Protein AF-A0A8J8BX04-F1 (afdb_monomer)

Nearest PDB structures (foldseek):
  3b9d-assembly1_A  TM=6.017E-01  e=2.201E-01  Vibrio harveyi
  8hrf-assembly1_A  TM=6.115E-01  e=3.229E-01  Vibrio parahaemolyticus
  4z29-assembly2_B  TM=5.901E-01  e=2.456E-01  Magnetospirillum gryphiswaldense
  3arq-assembly1_A  TM=5.537E-01  e=6.950E-01  Vibrio harveyi
  5zl9-assembly1_A  TM=5.709E-01  e=1.416E+00  Serratia marcescens

Sequence (99 aa):
TVSGTVTCTAESNCDFIRWYIDDVFVYEDTAAPFQYSWDTTQYSDGSHTVRADGFCFGDEDNVKATDTVTCNIGSDPCLGTTILLLFVLFGYAGILRRR

Foldseek 3Di:
DPQAKEKEWEDDPAQKKFKDKQNHTDDIGRDPRDIDTDGCVVDDFAKMKIKIFGHHPPGRVDGQFMDIDIDGHDPDDPPHYPYDYGDRDDDDDDDDPPD

pLDDT: mean 71.04, std 17.34, range [34.78, 90.81]

Solvent-accessible surface area (backbone atoms only — not comparable to full-atom values): 6044 Å² total; per-residue (Å²): 123,66,71,48,63,34,50,38,40,44,51,65,87,44,55,28,36,39,35,23,49,72,86,40,81,76,49,74,42,69,54,86,81,32,70,45,78,43,65,48,68,85,52,74,76,41,82,40,38,41,34,43,36,26,24,37,86,97,37,78,88,51,74,75,38,74,40,76,46,78,47,54,44,42,89,59,64,67,70,76,53,61,73,48,78,40,77,57,68,90,84,70,93,73,86,81,76,84,126

Mean predicted aligned error: 10.0 Å

Structure (mmCIF, N/CA/C/O backbone):
data_AF-A0A8J8BX04-F1
#
_entry.id   AF-A0A8J8BX04-F1
#
loop_
_atom_site.group_PDB
_atom_site.id
_atom_site.type_symbol
_atom_site.label_atom_id
_atom_site.label_alt_id
_atom_site.label_comp_id
_atom_site.label_asym_id
_atom_site.label_entity_id
_atom_site.label_seq_id
_atom_site.pdbx_PDB_ins_code
_atom_site.Cartn_x
_atom_site.Cartn_y
_atom_site.Cartn_z
_atom_site.occupancy
_atom_site.B_iso_or_equiv
_atom_site.auth_seq_id
_atom_site.auth_comp_id
_atom_site.auth_asym_id
_atom_site.auth_atom_id
_atom_site.pdbx_PDB_model_num
ATOM 1 N N . THR A 1 1 ? -14.419 12.326 17.189 1.00 42.69 1 THR A N 1
ATOM 2 C CA . THR A 1 1 ? -14.551 11.507 15.971 1.00 42.69 1 THR A CA 1
ATOM 3 C C . THR A 1 1 ? -13.407 11.871 15.063 1.00 42.69 1 THR A C 1
ATOM 5 O O . THR A 1 1 ? -13.284 13.035 14.701 1.00 42.69 1 THR A O 1
ATOM 8 N N . VAL A 1 2 ? -12.504 10.937 14.780 1.00 40.12 2 VAL A N 1
ATOM 9 C CA . VAL A 1 2 ? -11.382 11.205 13.872 1.00 40.12 2 VAL A CA 1
ATOM 10 C C . VAL A 1 2 ? -11.894 10.940 12.466 1.00 40.12 2 VAL A C 1
ATOM 12 O O . VAL A 1 2 ? -11.712 9.878 11.897 1.00 40.12 2 VAL A O 1
ATOM 15 N N . SER A 1 3 ? -12.650 11.904 11.956 1.00 45.59 3 SER A N 1
ATOM 16 C CA . SER A 1 3 ? -13.069 11.965 10.566 1.00 45.59 3 SER A CA 1
ATOM 17 C C . SER A 1 3 ? -11.983 12.713 9.804 1.00 45.59 3 SER A C 1
ATOM 19 O O . SER A 1 3 ? -11.928 13.942 9.888 1.00 45.59 3 SER A O 1
ATOM 21 N N . GLY A 1 4 ? -11.065 12.001 9.152 1.00 58.69 4 GLY A N 1
ATOM 22 C CA . GLY A 1 4 ? -9.921 12.645 8.512 1.00 58.69 4 GLY A CA 1
ATOM 23 C C . GLY A 1 4 ? -9.325 11.851 7.359 1.00 58.69 4 GLY A C 1
ATOM 24 O O . GLY A 1 4 ? -9.333 10.622 7.342 1.00 58.69 4 GLY A O 1
ATOM 25 N N . THR A 1 5 ? -8.786 12.578 6.387 1.00 64.44 5 THR A N 1
ATOM 26 C CA . THR A 1 5 ? -7.986 12.013 5.301 1.00 64.44 5 THR A CA 1
ATOM 27 C C . THR A 1 5 ? -6.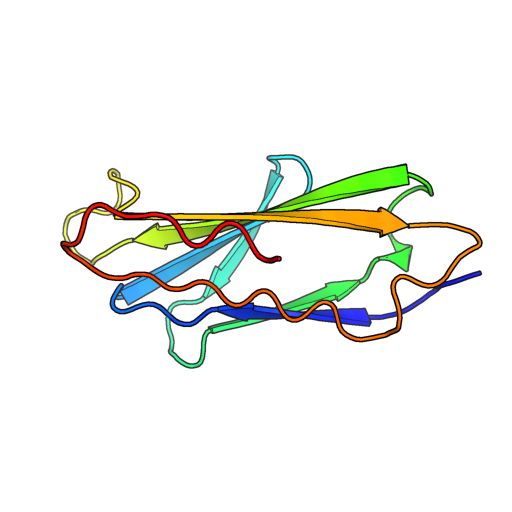616 11.599 5.840 1.00 64.44 5 THR A C 1
ATOM 29 O O . THR A 1 5 ? -5.904 12.417 6.421 1.00 64.44 5 THR A O 1
ATOM 32 N N . VAL A 1 6 ? -6.239 10.337 5.645 1.00 74.69 6 VAL A N 1
ATOM 33 C CA . VAL A 1 6 ? -4.896 9.813 5.904 1.00 74.69 6 VAL A CA 1
ATOM 34 C C . VAL A 1 6 ? -4.127 9.820 4.590 1.00 74.69 6 VAL A C 1
ATOM 36 O O . VAL A 1 6 ? -4.495 9.125 3.648 1.00 74.69 6 VAL A O 1
ATOM 39 N N . THR A 1 7 ? -3.050 10.596 4.514 1.00 74.81 7 THR A N 1
ATOM 40 C CA . THR A 1 7 ? -2.156 10.565 3.352 1.00 74.81 7 THR A CA 1
ATOM 41 C C . THR A 1 7 ? -1.141 9.445 3.524 1.00 74.81 7 THR A C 1
ATOM 43 O O . THR A 1 7 ? -0.240 9.534 4.358 1.00 74.81 7 THR A O 1
ATOM 46 N N . CYS A 1 8 ? -1.283 8.397 2.725 1.00 77.50 8 CYS A N 1
ATOM 47 C CA . CYS A 1 8 ? -0.308 7.335 2.582 1.00 77.50 8 CYS A CA 1
ATOM 48 C C . CYS A 1 8 ? 0.679 7.718 1.478 1.00 77.50 8 CYS A C 1
ATOM 50 O O . CYS A 1 8 ? 0.291 8.062 0.365 1.00 77.50 8 CYS A O 1
ATOM 52 N N . THR A 1 9 ? 1.964 7.660 1.785 1.00 76.19 9 THR A N 1
ATOM 53 C CA . THR A 1 9 ? 3.045 7.894 0.826 1.00 76.19 9 THR A CA 1
ATOM 54 C C . THR A 1 9 ? 3.829 6.607 0.665 1.00 76.19 9 THR A C 1
ATOM 56 O O . THR A 1 9 ? 3.937 5.839 1.615 1.00 76.19 9 THR A O 1
ATOM 59 N N . ALA A 1 10 ? 4.378 6.342 -0.509 1.00 72.88 10 ALA A N 1
ATOM 60 C CA . ALA A 1 10 ? 5.273 5.215 -0.698 1.00 72.88 10 ALA A CA 1
ATOM 61 C C . ALA A 1 10 ? 6.465 5.630 -1.556 1.00 72.88 10 ALA A C 1
ATOM 63 O O . ALA A 1 10 ? 6.326 6.330 -2.558 1.00 72.88 10 ALA A O 1
ATOM 64 N N . GLU A 1 11 ? 7.649 5.175 -1.157 1.00 73.25 11 GLU A N 1
ATOM 65 C CA . GLU A 1 11 ? 8.858 5.284 -1.960 1.00 73.25 11 GLU A CA 1
ATOM 66 C C . GLU A 1 11 ? 9.221 3.886 -2.447 1.00 73.25 11 GLU A C 1
ATOM 68 O O . GLU A 1 11 ? 9.396 2.945 -1.675 1.00 73.25 11 GLU A O 1
ATOM 73 N N . SER A 1 12 ? 9.289 3.719 -3.761 1.00 73.69 12 SER A N 1
ATOM 74 C CA . SER A 1 12 ? 9.633 2.442 -4.366 1.00 73.69 12 SER A CA 1
ATOM 75 C C . SER A 1 12 ? 10.502 2.674 -5.587 1.00 73.69 12 SER A C 1
ATOM 77 O O . SER A 1 12 ? 10.334 3.659 -6.300 1.00 73.69 12 SER A O 1
ATOM 79 N N . ASN A 1 13 ? 11.423 1.742 -5.824 1.00 74.62 13 ASN A N 1
ATOM 80 C CA . ASN A 1 13 ? 12.162 1.644 -7.084 1.00 74.62 13 ASN A CA 1
ATOM 81 C C . ASN A 1 13 ? 11.401 0.805 -8.129 1.00 74.62 13 ASN A C 1
ATOM 83 O O . ASN A 1 13 ? 11.959 0.467 -9.169 1.00 74.62 13 ASN A O 1
ATOM 87 N N . CYS A 1 14 ? 10.167 0.405 -7.815 1.00 81.62 14 CYS A N 1
ATOM 88 C CA . CYS A 1 14 ? 9.273 -0.294 -8.729 1.00 81.62 14 CYS A CA 1
ATOM 89 C C . CYS A 1 14 ? 8.525 0.711 -9.618 1.00 81.62 14 CYS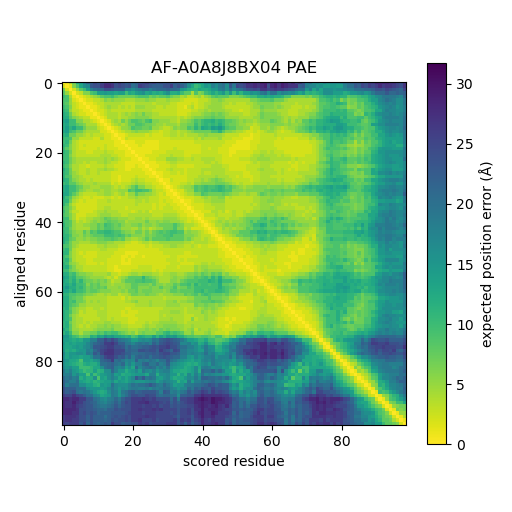 A C 1
ATOM 91 O O . CYS A 1 14 ? 8.435 1.891 -9.284 1.00 81.62 14 CYS A O 1
ATOM 93 N N . ASP A 1 15 ? 7.975 0.236 -10.733 1.00 85.88 15 ASP A N 1
ATOM 94 C CA . ASP A 1 15 ? 7.311 1.083 -11.726 1.00 85.88 15 ASP A CA 1
ATOM 95 C C . ASP A 1 15 ? 5.919 1.543 -11.275 1.00 85.88 15 ASP A C 1
ATOM 97 O O . ASP A 1 15 ? 5.493 2.654 -11.590 1.00 85.88 15 ASP A O 1
ATOM 101 N N . PHE A 1 16 ? 5.212 0.705 -10.515 1.00 86.62 16 PHE A N 1
ATOM 102 C CA . PHE A 1 16 ? 3.909 1.043 -9.954 1.00 86.62 16 PHE A CA 1
ATOM 103 C C . PHE A 1 16 ? 3.660 0.364 -8.606 1.00 86.62 16 PHE A C 1
ATOM 105 O O . PHE A 1 16 ? 4.320 -0.610 -8.238 1.00 86.62 16 PHE A O 1
ATOM 112 N N . ILE A 1 17 ? 2.705 0.901 -7.850 1.00 88.62 17 ILE A N 1
ATOM 113 C CA . ILE A 1 17 ? 2.291 0.419 -6.534 1.00 88.62 17 ILE A CA 1
ATOM 114 C C . ILE A 1 17 ? 0.786 0.197 -6.524 1.00 88.62 17 ILE A C 1
ATOM 116 O O . ILE A 1 17 ? 0.019 1.055 -6.951 1.00 88.62 17 ILE A O 1
ATOM 120 N N . ARG A 1 18 ? 0.351 -0.929 -5.967 1.00 90.81 18 ARG A N 1
ATOM 121 C CA . ARG A 1 18 ? -1.051 -1.195 -5.653 1.00 90.81 18 ARG A CA 1
ATOM 122 C C . ARG A 1 18 ? -1.291 -1.026 -4.165 1.00 90.81 18 ARG A C 1
ATOM 124 O O . ARG A 1 18 ? -0.602 -1.613 -3.335 1.00 90.81 18 ARG A O 1
ATOM 131 N N . TRP A 1 19 ? -2.294 -0.231 -3.847 1.00 88.25 19 TRP A N 1
ATOM 132 C CA . TRP A 1 19 ? -2.756 0.033 -2.500 1.00 88.25 19 TRP A CA 1
ATOM 133 C C . TRP A 1 19 ? -3.924 -0.884 -2.171 1.00 88.25 19 TRP A C 1
ATOM 135 O O . TRP A 1 19 ? -4.856 -1.047 -2.967 1.00 88.25 19 TRP A O 1
ATOM 145 N N . TYR A 1 20 ? -3.886 -1.442 -0.970 1.00 89.19 20 TYR A N 1
ATOM 146 C CA . TYR A 1 20 ? -4.929 -2.283 -0.419 1.00 89.19 20 TYR A CA 1
ATOM 147 C C . TYR A 1 20 ? -5.301 -1.806 0.980 1.00 89.19 20 TYR A C 1
ATOM 149 O O . TYR A 1 20 ? -4.441 -1.358 1.737 1.00 89.19 20 TYR A O 1
ATOM 157 N N . ILE A 1 21 ? -6.574 -1.937 1.333 1.00 87.50 21 ILE A N 1
ATOM 158 C CA . ILE A 1 21 ? -7.098 -1.655 2.670 1.00 87.50 21 ILE A CA 1
ATOM 159 C C . ILE A 1 21 ? -7.889 -2.875 3.103 1.00 87.50 21 ILE A C 1
ATOM 161 O O . ILE A 1 21 ? -8.796 -3.293 2.390 1.00 87.50 21 ILE A O 1
ATOM 165 N N . ASP A 1 22 ? -7.510 -3.476 4.227 1.00 86.94 22 ASP A N 1
ATOM 166 C CA . ASP A 1 22 ? -8.074 -4.741 4.713 1.00 86.94 22 ASP A CA 1
ATOM 167 C C . ASP A 1 22 ? -8.105 -5.819 3.618 1.00 86.94 22 ASP A C 1
ATOM 169 O O . ASP A 1 22 ? -9.115 -6.478 3.384 1.00 86.94 22 ASP A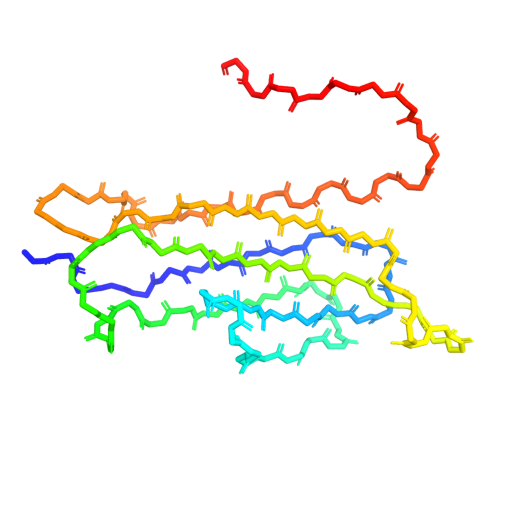 O 1
ATOM 173 N N . ASP A 1 23 ? -6.983 -5.944 2.902 1.00 88.62 23 ASP A N 1
ATOM 174 C CA . ASP A 1 23 ? -6.788 -6.845 1.758 1.00 88.62 23 ASP A CA 1
ATOM 175 C C . ASP A 1 23 ? -7.636 -6.541 0.506 1.00 88.62 23 ASP A C 1
ATOM 177 O O . ASP A 1 23 ? -7.543 -7.259 -0.493 1.00 88.62 23 ASP A O 1
ATOM 181 N N . VAL A 1 24 ? -8.398 -5.445 0.489 1.00 90.19 24 VAL A N 1
ATOM 182 C CA . VAL A 1 24 ? -9.175 -4.995 -0.674 1.00 90.19 24 VAL A CA 1
ATOM 183 C C . VAL A 1 24 ? -8.358 -4.017 -1.507 1.00 90.19 24 VAL A C 1
ATOM 185 O O . VAL A 1 24 ? -7.893 -3.009 -0.990 1.00 90.19 24 VAL A O 1
ATOM 188 N N . PHE A 1 25 ? -8.205 -4.284 -2.806 1.00 90.50 25 PHE A N 1
ATOM 189 C CA . PHE A 1 25 ? -7.563 -3.354 -3.741 1.00 90.50 25 PHE A CA 1
ATOM 190 C C . PHE A 1 25 ? -8.362 -2.050 -3.839 1.00 90.50 25 PHE A C 1
ATOM 192 O O . PHE A 1 25 ? -9.556 -2.083 -4.142 1.00 90.50 25 PHE A O 1
ATOM 199 N N . VAL A 1 26 ? -7.699 -0.913 -3.618 1.00 90.69 26 VAL A N 1
ATOM 200 C CA . VAL A 1 26 ? -8.344 0.410 -3.650 1.00 90.69 26 VAL A CA 1
ATOM 201 C C . VAL A 1 26 ? -7.806 1.322 -4.741 1.00 90.69 26 VAL A C 1
ATOM 203 O O . VAL A 1 26 ? -8.560 2.134 -5.277 1.00 90.69 26 VAL A O 1
ATOM 206 N N . TYR A 1 27 ? -6.517 1.226 -5.063 1.00 89.75 27 TYR A N 1
ATOM 207 C CA . TYR A 1 27 ? -5.871 2.164 -5.973 1.00 89.75 27 TYR A CA 1
ATOM 208 C C . TYR A 1 27 ? -4.568 1.598 -6.534 1.00 89.75 27 TYR A C 1
ATOM 210 O O . TYR A 1 27 ? -3.868 0.851 -5.856 1.00 89.75 27 TYR A O 1
ATOM 218 N N . GLU A 1 28 ? -4.224 1.982 -7.759 1.00 90.38 28 GLU A N 1
ATOM 219 C CA . GLU A 1 28 ? -2.924 1.715 -8.373 1.00 90.38 28 GLU A CA 1
ATOM 220 C C . GLU A 1 28 ? -2.291 3.052 -8.748 1.00 90.38 28 GLU A C 1
ATOM 222 O O . GLU A 1 28 ? -2.928 3.889 -9.385 1.00 90.38 28 GLU A O 1
ATOM 227 N N . ASP A 1 29 ? -1.047 3.247 -8.328 1.00 88.56 29 ASP A N 1
ATOM 228 C CA . ASP A 1 29 ? -0.258 4.430 -8.624 1.00 88.56 29 ASP A CA 1
ATOM 229 C C . ASP A 1 29 ? 0.949 4.039 -9.472 1.00 88.56 29 ASP 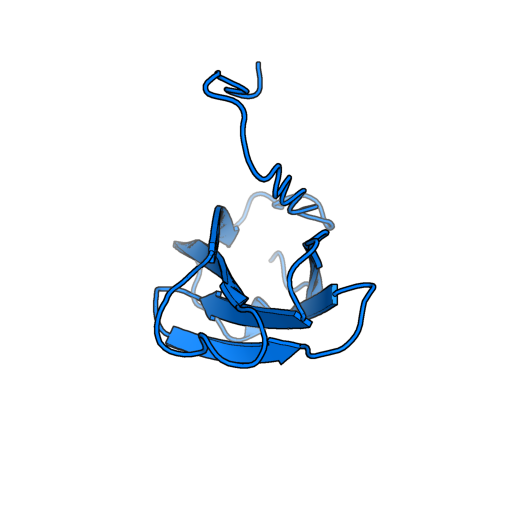A C 1
ATOM 231 O O . ASP A 1 29 ? 1.792 3.255 -9.039 1.00 88.56 29 ASP A O 1
ATOM 235 N N . THR A 1 30 ? 1.029 4.571 -10.688 1.00 89.12 30 THR A N 1
ATOM 236 C CA . THR A 1 30 ? 2.067 4.234 -11.671 1.00 89.12 30 THR A CA 1
ATOM 237 C C . THR A 1 30 ? 3.113 5.334 -11.833 1.00 89.12 30 THR A C 1
ATOM 239 O O . THR A 1 30 ? 3.889 5.299 -12.787 1.00 89.12 30 THR A O 1
ATOM 242 N N . ALA A 1 31 ? 3.103 6.363 -10.980 1.00 82.19 31 ALA A N 1
ATOM 243 C CA . ALA A 1 31 ? 4.032 7.479 -11.091 1.00 82.19 31 ALA A CA 1
ATOM 244 C C . ALA A 1 31 ? 4.553 7.929 -9.724 1.00 82.19 31 ALA A C 1
ATOM 246 O O . ALA A 1 31 ? 3.806 8.374 -8.859 1.00 82.19 31 ALA A O 1
ATOM 247 N N . ALA A 1 32 ? 5.875 7.896 -9.559 1.00 78.12 32 ALA A N 1
ATOM 248 C CA . ALA A 1 32 ? 6.512 8.479 -8.387 1.00 78.12 32 ALA A CA 1
ATOM 249 C C . ALA A 1 32 ? 6.380 10.023 -8.392 1.00 78.12 32 ALA A C 1
ATOM 251 O O . ALA A 1 32 ? 6.527 10.640 -9.454 1.00 78.12 32 ALA A O 1
ATOM 252 N N . PRO A 1 33 ? 6.188 10.680 -7.228 1.00 79.56 33 PRO A N 1
ATOM 253 C CA . PRO A 1 33 ? 6.103 10.107 -5.879 1.00 79.56 33 PRO A CA 1
ATOM 254 C C . PRO A 1 33 ? 4.747 9.437 -5.611 1.00 79.56 33 PRO A C 1
ATOM 256 O O . PRO A 1 33 ? 3.715 10.095 -5.731 1.00 79.56 33 PRO A O 1
ATOM 259 N N . PHE A 1 34 ? 4.763 8.167 -5.190 1.00 82.31 34 PHE A N 1
ATOM 260 C CA . PHE A 1 34 ? 3.539 7.386 -5.021 1.00 82.31 34 PHE A CA 1
ATOM 261 C C . PHE A 1 34 ? 2.757 7.858 -3.794 1.00 82.31 34 PHE A C 1
ATOM 263 O O . PHE A 1 34 ? 3.277 7.856 -2.671 1.00 82.31 34 PHE A O 1
ATOM 270 N N . GLN A 1 35 ? 1.511 8.278 -3.995 1.00 83.44 35 GLN A N 1
ATOM 271 C CA . GLN A 1 35 ? 0.683 8.874 -2.949 1.00 83.44 35 GLN A CA 1
ATOM 272 C C . GLN A 1 35 ? -0.764 8.416 -3.057 1.00 83.44 35 GLN A C 1
ATOM 274 O O . GLN A 1 35 ? -1.373 8.422 -4.124 1.00 83.44 35 GLN A O 1
ATOM 279 N N . TYR A 1 36 ? -1.345 8.091 -1.909 1.00 83.88 36 TYR A N 1
ATOM 280 C CA . TYR A 1 36 ? -2.740 7.720 -1.794 1.00 83.88 36 TYR A CA 1
ATOM 281 C C . TYR A 1 36 ? -3.399 8.429 -0.611 1.00 83.88 36 TYR A C 1
ATOM 283 O O . TYR A 1 36 ? -2.970 8.313 0.534 1.00 83.88 36 TYR A O 1
ATOM 291 N N . SER A 1 37 ? -4.467 9.171 -0.896 1.00 83.69 37 SER A N 1
ATOM 292 C CA . SER A 1 37 ? -5.279 9.846 0.117 1.00 83.69 37 SER A CA 1
ATOM 293 C C . SER A 1 37 ? -6.425 8.933 0.539 1.00 83.69 37 SER A C 1
ATOM 295 O O . SER A 1 37 ? -7.434 8.831 -0.157 1.00 83.69 37 SER A O 1
ATOM 297 N N . TRP A 1 38 ? -6.277 8.279 1.685 1.00 82.94 38 TRP A N 1
ATOM 298 C CA . TRP A 1 38 ? -7.287 7.397 2.251 1.00 82.94 38 TRP A CA 1
ATOM 299 C C . TRP A 1 38 ? -8.299 8.176 3.097 1.00 82.94 38 TRP A C 1
ATOM 301 O O . TRP A 1 38 ? -7.956 8.793 4.106 1.00 82.94 38 TRP A O 1
ATOM 311 N N . ASP A 1 39 ? -9.572 8.133 2.708 1.00 80.75 39 ASP A N 1
ATOM 312 C CA . ASP A 1 39 ? -10.671 8.673 3.506 1.00 80.75 39 ASP A CA 1
ATOM 313 C C . ASP A 1 39 ? -11.180 7.637 4.522 1.00 80.75 39 ASP A C 1
ATOM 315 O O . ASP A 1 39 ? -11.930 6.717 4.190 1.00 80.75 39 ASP A O 1
ATOM 319 N N . THR A 1 40 ? -10.774 7.805 5.782 1.00 76.25 40 THR A N 1
ATOM 320 C CA . THR A 1 40 ? -11.141 6.901 6.884 1.00 76.25 40 THR A CA 1
ATOM 321 C C . THR A 1 40 ? -12.597 7.045 7.334 1.00 76.25 40 THR A C 1
ATOM 323 O O . THR A 1 40 ? -13.098 6.171 8.032 1.00 76.25 40 THR A O 1
ATOM 326 N N . THR A 1 41 ? -13.320 8.091 6.905 1.00 72.81 41 THR A N 1
ATOM 327 C CA . THR A 1 41 ? -14.729 8.305 7.298 1.00 72.81 41 THR A CA 1
ATOM 328 C C . THR A 1 41 ? -15.690 7.273 6.718 1.00 72.81 41 THR A C 1
ATOM 330 O O . THR A 1 41 ? -16.805 7.111 7.212 1.00 72.81 41 THR A O 1
ATOM 333 N N . GLN A 1 42 ? -15.256 6.577 5.668 1.00 75.56 42 GLN A N 1
ATOM 334 C CA . GLN A 1 42 ? -16.026 5.534 4.997 1.00 75.56 42 GLN A CA 1
ATOM 335 C C . GLN A 1 42 ? -15.876 4.164 5.674 1.00 75.56 42 GLN A C 1
ATOM 337 O O . GLN A 1 42 ? -16.559 3.216 5.291 1.00 75.56 42 GLN A O 1
ATOM 342 N N . TYR A 1 43 ? -14.999 4.057 6.675 1.00 76.19 43 TYR A N 1
ATOM 343 C CA . TYR A 1 43 ? -14.662 2.819 7.369 1.00 76.19 43 TYR A CA 1
ATOM 344 C C . TYR A 1 43 ? -15.180 2.863 8.812 1.00 76.19 43 TYR A C 1
ATOM 346 O O . TYR A 1 43 ? -15.337 3.930 9.405 1.00 76.19 43 TYR A O 1
ATOM 354 N N . SER A 1 44 ? -15.505 1.696 9.369 1.00 76.25 44 SER A N 1
ATOM 355 C CA . SER A 1 44 ? -15.942 1.570 10.763 1.00 76.25 44 SER A CA 1
ATOM 356 C C . SER A 1 44 ? -14.802 1.858 11.736 1.00 76.25 44 SER A C 1
ATOM 358 O O . SER A 1 44 ? -13.646 1.644 11.405 1.00 76.25 44 SER A O 1
ATOM 360 N N . ASP A 1 45 ? -15.112 2.242 12.971 1.00 74.56 45 ASP A N 1
ATOM 361 C CA . ASP A 1 45 ? -14.090 2.299 14.018 1.00 74.56 45 ASP A CA 1
ATOM 362 C C . ASP A 1 45 ? -13.482 0.899 14.242 1.00 74.56 45 ASP A C 1
ATOM 364 O O . ASP A 1 45 ? -14.203 -0.094 14.388 1.00 74.56 45 ASP A O 1
ATOM 368 N N . GLY A 1 46 ? -12.152 0.807 14.266 1.00 75.06 46 GLY A N 1
ATOM 369 C CA . GLY A 1 46 ? -11.437 -0.463 14.321 1.00 75.06 46 GLY A CA 1
ATOM 370 C C . GLY A 1 46 ? -9.990 -0.390 13.842 1.00 75.06 46 GLY A C 1
ATOM 371 O O . GLY A 1 46 ? -9.477 0.658 13.463 1.00 75.06 46 GLY A O 1
ATOM 372 N N . SER A 1 47 ? -9.309 -1.533 13.893 1.00 78.06 47 SER A N 1
ATOM 373 C CA . SER A 1 47 ? -7.984 -1.723 13.297 1.00 78.06 47 SER A CA 1
ATOM 374 C C . SER A 1 47 ? -8.148 -1.996 11.807 1.00 78.06 47 SER A C 1
ATOM 376 O O . SER A 1 47 ? -8.731 -3.018 11.450 1.00 78.06 47 SER A O 1
ATOM 378 N N . HIS A 1 48 ? -7.558 -1.153 10.972 1.00 83.25 48 HIS A N 1
ATOM 379 C CA . HIS A 1 48 ? -7.532 -1.301 9.523 1.00 83.25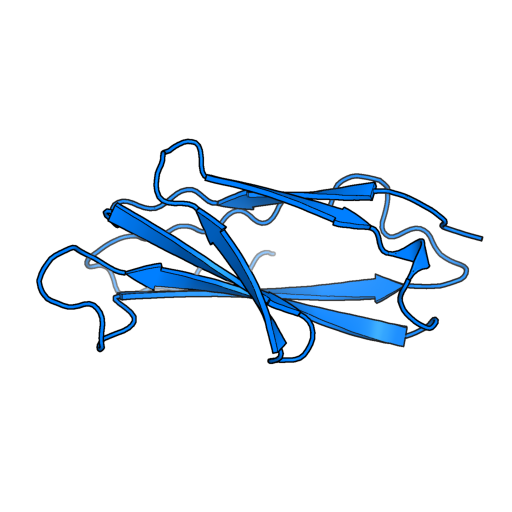 48 HIS A CA 1
ATOM 380 C C . HIS A 1 48 ? -6.099 -1.442 9.037 1.00 83.25 48 HIS A C 1
ATOM 382 O O . HIS A 1 48 ? -5.207 -0.729 9.499 1.00 83.25 48 HIS A O 1
ATOM 388 N N . THR A 1 49 ? -5.861 -2.351 8.102 1.00 83.75 49 THR A N 1
ATOM 389 C CA . THR A 1 49 ? -4.518 -2.601 7.571 1.00 83.75 49 THR A CA 1
ATOM 390 C C . THR A 1 49 ? -4.399 -2.035 6.170 1.00 83.75 49 THR A C 1
ATOM 392 O O . THR A 1 49 ? -5.063 -2.498 5.250 1.00 83.75 49 THR A O 1
ATOM 395 N N . VAL A 1 50 ? -3.518 -1.053 5.999 1.00 85.12 50 VAL A N 1
ATOM 396 C CA . VAL A 1 50 ? -3.141 -0.512 4.694 1.00 85.12 50 VAL A CA 1
ATOM 397 C C . VAL A 1 50 ? -1.914 -1.266 4.200 1.00 85.12 50 VAL A C 1
ATOM 399 O O . VAL A 1 50 ? -0.887 -1.273 4.879 1.00 85.12 50 VAL A O 1
ATOM 402 N N . ARG A 1 51 ? -2.008 -1.889 3.025 1.00 85.56 51 ARG A N 1
ATOM 403 C CA . ARG A 1 51 ? -0.902 -2.574 2.348 1.00 85.56 51 ARG A CA 1
ATOM 404 C C . ARG A 1 51 ? -0.541 -1.857 1.050 1.00 85.56 51 ARG A C 1
ATOM 406 O O . ARG A 1 51 ? -1.427 -1.472 0.295 1.00 85.56 51 ARG A O 1
ATOM 413 N N . ALA A 1 52 ? 0.750 -1.707 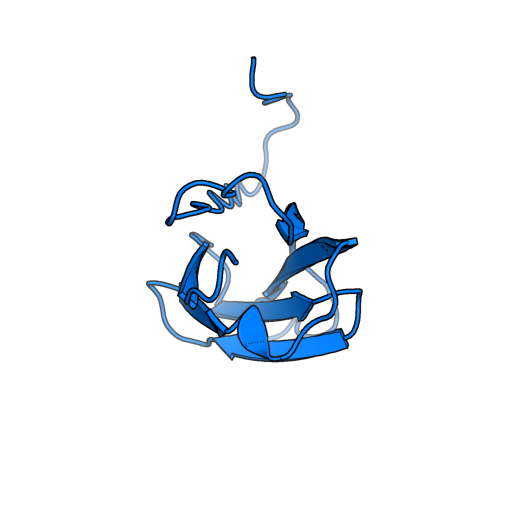0.788 1.00 85.81 52 ALA A N 1
ATOM 414 C CA . ALA A 1 52 ? 1.284 -1.184 -0.463 1.00 85.81 52 ALA A CA 1
ATOM 415 C C . ALA A 1 52 ? 2.183 -2.241 -1.109 1.00 85.81 52 ALA A C 1
ATOM 417 O O . ALA A 1 52 ? 3.217 -2.586 -0.540 1.00 85.81 52 ALA A O 1
ATOM 418 N N . ASP A 1 53 ? 1.798 -2.731 -2.286 1.00 88.00 53 ASP A N 1
ATOM 419 C CA . ASP A 1 53 ? 2.542 -3.737 -3.045 1.00 88.00 53 ASP A CA 1
ATOM 420 C C . ASP A 1 53 ? 3.165 -3.101 -4.295 1.00 88.00 53 ASP A C 1
ATOM 422 O O . ASP A 1 53 ? 2.457 -2.560 -5.140 1.00 88.00 53 ASP A O 1
ATOM 426 N N . GLY A 1 54 ? 4.491 -3.145 -4.413 1.00 87.38 54 GLY A N 1
ATOM 427 C CA . GLY A 1 54 ? 5.248 -2.623 -5.550 1.00 87.38 54 GLY A CA 1
ATOM 428 C C . GLY A 1 54 ? 5.472 -3.668 -6.643 1.00 87.38 54 GLY A C 1
ATOM 429 O O . GLY A 1 54 ? 5.851 -4.806 -6.354 1.00 87.38 54 GLY A O 1
ATOM 430 N N . PHE A 1 55 ? 5.301 -3.254 -7.898 1.00 85.62 55 PHE A N 1
ATOM 431 C CA . PHE A 1 55 ? 5.425 -4.082 -9.097 1.00 85.62 55 PHE A CA 1
ATOM 432 C C . PHE A 1 55 ? 6.284 -3.397 -10.164 1.00 85.62 55 PHE A C 1
ATOM 434 O O . PHE A 1 55 ? 6.269 -2.172 -10.307 1.00 85.62 55 PHE A O 1
ATOM 441 N N . CYS A 1 56 ? 7.028 -4.198 -10.924 1.00 85.56 56 CYS A N 1
ATOM 442 C CA . CYS A 1 56 ? 7.843 -3.727 -12.043 1.00 85.56 56 CYS A CA 1
ATOM 443 C C . CYS A 1 56 ? 7.209 -4.127 -13.378 1.00 85.56 56 CYS A C 1
ATOM 445 O O . CYS A 1 56 ? 6.559 -5.170 -13.471 1.00 85.56 56 CYS A O 1
ATOM 447 N N . PHE A 1 57 ? 7.441 -3.332 -14.420 1.00 83.50 57 PHE A N 1
ATOM 448 C CA . PHE A 1 57 ? 7.024 -3.668 -15.777 1.00 83.50 57 PHE A CA 1
ATOM 449 C C . PHE A 1 57 ? 7.678 -4.974 -16.238 1.00 83.50 57 PHE A C 1
ATOM 451 O O . PHE A 1 57 ? 8.883 -5.180 -16.077 1.00 83.50 57 PHE A O 1
ATOM 458 N N . GLY A 1 58 ? 6.875 -5.849 -16.842 1.00 83.69 58 GLY A N 1
ATOM 459 C CA . GLY A 1 58 ? 7.299 -7.175 -17.286 1.00 83.69 58 GLY A CA 1
ATOM 460 C C . GLY A 1 58 ? 7.351 -8.229 -16.179 1.00 83.69 58 GLY A C 1
ATOM 461 O O . GLY A 1 58 ? 7.789 -9.348 -16.448 1.00 83.69 58 GLY A O 1
ATOM 462 N N . ASP A 1 59 ? 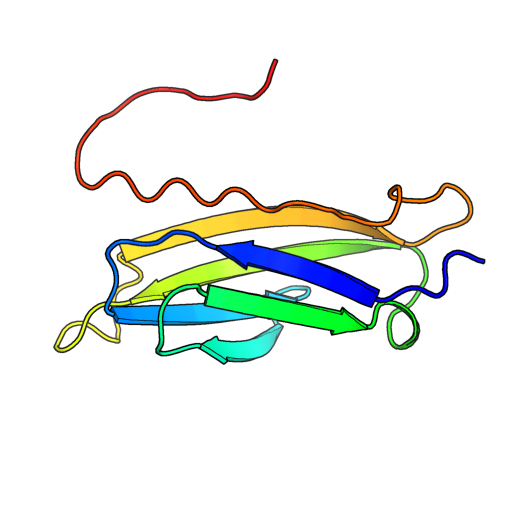6.935 -7.890 -14.956 1.00 84.19 59 ASP A N 1
ATOM 463 C CA . ASP A 1 59 ? 6.779 -8.843 -13.858 1.00 84.19 59 ASP A CA 1
ATOM 464 C C . ASP A 1 59 ? 5.604 -8.462 -12.937 1.00 84.19 59 ASP A C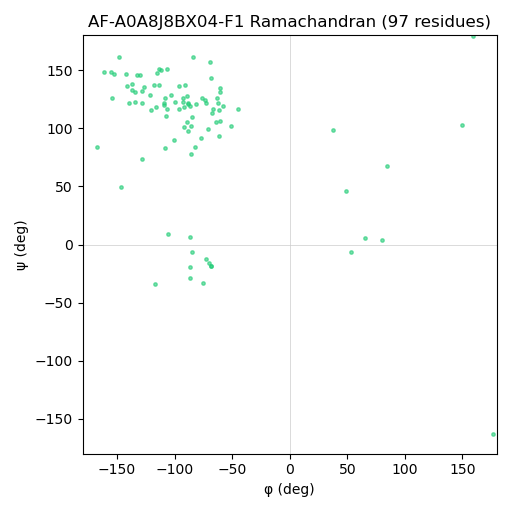 1
ATOM 466 O O . ASP A 1 59 ? 5.729 -8.370 -11.713 1.00 84.19 59 ASP A O 1
ATOM 470 N N . GLU A 1 60 ? 4.447 -8.192 -13.548 1.00 82.50 60 GLU A N 1
ATOM 471 C CA . GLU A 1 60 ? 3.245 -7.670 -12.884 1.00 82.50 60 GLU A CA 1
ATOM 472 C C . GLU A 1 60 ? 2.556 -8.689 -11.961 1.00 82.50 60 GLU A C 1
ATOM 474 O O . GLU A 1 60 ? 1.738 -8.312 -11.118 1.00 82.50 60 GLU A O 1
ATOM 479 N N . ASP A 1 61 ? 2.892 -9.971 -12.108 1.00 82.88 61 ASP A N 1
ATOM 480 C CA . ASP A 1 61 ? 2.376 -11.059 -11.276 1.00 82.88 61 ASP A CA 1
ATOM 481 C C . ASP A 1 61 ? 3.203 -11.261 -9.996 1.00 82.88 61 ASP A C 1
ATOM 483 O O . ASP A 1 61 ? 2.716 -11.854 -9.031 1.00 82.88 61 ASP A O 1
ATOM 487 N N . ASN A 1 62 ? 4.446 -10.760 -9.948 1.00 83.38 62 ASN A N 1
ATOM 488 C CA . ASN A 1 62 ? 5.320 -10.912 -8.789 1.00 83.38 62 ASN A CA 1
ATOM 489 C C . ASN A 1 62 ? 5.483 -9.597 -8.035 1.00 83.38 62 ASN A C 1
ATOM 491 O O . ASN A 1 62 ? 6.204 -8.691 -8.458 1.00 83.38 62 ASN A O 1
ATOM 495 N N . VAL A 1 63 ? 4.900 -9.557 -6.838 1.00 84.69 63 VAL A N 1
ATOM 496 C CA . VAL A 1 63 ? 5.129 -8.479 -5.877 1.00 84.69 63 VAL A CA 1
ATOM 497 C C . VAL A 1 63 ? 6.623 -8.398 -5.558 1.00 84.69 63 VAL A C 1
ATOM 499 O O . VAL A 1 63 ? 7.227 -9.355 -5.068 1.00 84.69 63 VAL A O 1
ATOM 502 N N . LYS A 1 64 ? 7.238 -7.253 -5.855 1.00 84.25 64 LYS A N 1
ATOM 503 C CA . LYS A 1 64 ? 8.663 -6.997 -5.592 1.00 84.25 64 LYS A CA 1
ATOM 504 C C . LYS A 1 64 ? 8.901 -6.466 -4.196 1.00 84.25 64 LYS A C 1
ATOM 506 O O . LYS A 1 64 ? 9.965 -6.697 -3.622 1.00 84.25 64 LYS A O 1
ATOM 511 N N . ALA A 1 65 ? 7.909 -5.773 -3.656 1.00 78.75 65 ALA A N 1
ATOM 512 C CA . ALA A 1 65 ? 7.956 -5.226 -2.321 1.00 78.75 65 ALA A CA 1
ATOM 513 C C . ALA A 1 65 ? 6.561 -5.090 -1.743 1.00 78.75 65 ALA A C 1
ATOM 515 O O . ALA A 1 65 ? 5.634 -4.758 -2.469 1.00 78.75 65 ALA A O 1
ATOM 516 N N . THR A 1 66 ? 6.451 -5.278 -0.437 1.00 82.88 66 THR A N 1
ATOM 517 C CA . THR A 1 66 ? 5.210 -5.091 0.305 1.00 82.88 66 THR A CA 1
ATOM 518 C C . THR A 1 66 ? 5.526 -4.294 1.559 1.00 82.88 66 THR A C 1
ATOM 520 O O . THR A 1 66 ? 6.446 -4.664 2.291 1.00 82.88 66 THR A O 1
ATOM 523 N N . ASP A 1 67 ? 4.755 -3.241 1.824 1.00 82.25 67 ASP A N 1
ATOM 524 C CA . ASP A 1 67 ? 4.635 -2.666 3.166 1.00 82.25 67 ASP A CA 1
ATOM 525 C C . ASP A 1 67 ? 3.234 -2.863 3.705 1.00 82.25 67 ASP A C 1
ATOM 527 O O . ASP A 1 67 ? 2.264 -2.841 2.950 1.00 82.25 67 ASP A O 1
ATOM 531 N N . THR A 1 68 ? 3.121 -2.947 5.023 1.00 78.31 68 THR A N 1
ATOM 532 C CA . THR A 1 68 ? 1.829 -2.963 5.703 1.00 78.31 68 THR A CA 1
ATOM 533 C C . THR A 1 68 ? 1.876 -2.073 6.928 1.00 78.31 68 THR A C 1
ATOM 535 O O . THR A 1 68 ? 2.773 -2.211 7.760 1.00 78.31 68 THR A O 1
ATOM 538 N N . VAL A 1 69 ? 0.864 -1.231 7.100 1.00 78.12 69 VAL A N 1
ATOM 539 C CA . VAL A 1 69 ? 0.654 -0.464 8.325 1.00 78.12 69 VAL A CA 1
ATOM 540 C C . VAL A 1 69 ? -0.759 -0.647 8.819 1.00 78.12 69 VAL A C 1
ATOM 542 O O . VAL A 1 69 ? -1.729 -0.491 8.085 1.00 78.12 69 VAL A O 1
ATOM 545 N N . THR A 1 70 ? -0.860 -0.936 10.108 1.00 74.94 70 THR A N 1
ATOM 546 C CA . THR A 1 70 ? -2.130 -0.956 10.814 1.00 74.94 70 THR A CA 1
ATOM 547 C C . THR A 1 70 ? -2.431 0.436 11.358 1.00 74.94 70 THR A C 1
ATOM 549 O O . THR A 1 70 ? -1.661 0.999 12.139 1.00 74.94 70 THR A O 1
ATOM 552 N N . CYS A 1 71 ? -3.569 0.977 10.948 1.00 75.19 71 CYS A N 1
ATOM 553 C CA . CYS A 1 71 ? -4.149 2.218 11.429 1.00 75.19 71 CYS A CA 1
ATOM 554 C C . CYS A 1 71 ? -5.381 1.889 12.271 1.00 75.19 71 CYS A C 1
ATOM 556 O O . CYS A 1 71 ? -6.297 1.225 11.795 1.00 75.19 71 CYS A O 1
ATOM 558 N N . ASN A 1 72 ? -5.437 2.386 13.505 1.00 71.69 72 ASN A N 1
ATOM 559 C CA . ASN A 1 72 ? -6.644 2.281 14.320 1.00 71.69 72 ASN A CA 1
ATOM 560 C C . ASN A 1 72 ? -7.511 3.530 14.111 1.00 71.69 72 ASN A C 1
ATOM 562 O O . ASN A 1 72 ? -7.079 4.646 14.408 1.00 71.69 72 ASN A O 1
ATOM 566 N N . ILE A 1 73 ? -8.722 3.329 13.598 1.00 74.06 73 ILE A N 1
ATOM 567 C CA . ILE A 1 73 ? -9.781 4.333 13.477 1.00 74.06 73 ILE A CA 1
ATOM 568 C C . ILE A 1 73 ? -10.581 4.309 14.787 1.00 74.06 73 ILE A C 1
ATOM 570 O O . ILE A 1 73 ? -11.087 3.261 15.181 1.00 74.06 73 ILE A O 1
ATOM 574 N N . GLY A 1 74 ? -10.654 5.429 15.513 1.00 65.62 74 GLY A N 1
ATOM 575 C CA . GLY A 1 74 ? -11.361 5.478 16.796 1.00 65.62 74 GLY A CA 1
ATOM 576 C C . GLY A 1 74 ? -11.274 6.815 17.535 1.00 65.62 74 GLY A C 1
ATOM 577 O O . GLY A 1 74 ? -10.957 7.859 16.963 1.00 65.62 74 GLY A O 1
ATOM 578 N N . SER A 1 75 ? -11.602 6.790 18.831 1.00 52.50 75 SER A N 1
ATOM 579 C CA . SER A 1 75 ? -11.654 7.966 19.718 1.00 52.50 75 SER A CA 1
ATOM 580 C C . SER A 1 75 ? -10.294 8.597 20.018 1.00 52.50 75 SER A C 1
ATOM 582 O O . SER A 1 75 ? -10.253 9.765 20.404 1.00 52.50 75 SER A O 1
ATOM 584 N N . ASP A 1 76 ? -9.210 7.856 19.799 1.00 52.94 76 ASP A N 1
ATOM 585 C CA . ASP A 1 76 ? -7.850 8.371 19.852 1.00 52.94 76 ASP A CA 1
ATOM 586 C C . ASP A 1 76 ? -7.382 8.645 18.419 1.00 52.94 76 ASP A C 1
ATOM 588 O O . ASP A 1 76 ? -7.402 7.730 17.591 1.00 52.94 76 ASP A O 1
ATOM 592 N N . PRO A 1 77 ? -6.979 9.881 18.079 1.00 48.41 77 PRO A N 1
ATOM 593 C CA . PRO A 1 77 ? -6.441 10.154 16.761 1.00 48.41 77 PRO A CA 1
ATOM 594 C C . PRO A 1 77 ? -5.186 9.313 16.574 1.00 48.41 77 PRO A C 1
ATOM 596 O O . PRO A 1 77 ? -4.156 9.567 17.199 1.00 48.41 77 PRO A O 1
ATOM 599 N N . CYS A 1 78 ? -5.227 8.379 15.621 1.00 48.97 78 CYS A N 1
ATOM 600 C CA . CYS A 1 78 ? -4.081 8.271 14.736 1.00 48.97 78 CYS A CA 1
ATOM 601 C C . CYS A 1 78 ? -3.848 9.705 14.237 1.00 48.97 78 CYS A C 1
ATOM 603 O O . CYS A 1 78 ? -4.673 10.279 13.529 1.00 48.97 78 CYS A O 1
ATOM 605 N N . LEU A 1 79 ? -2.853 10.377 14.817 1.00 45.69 79 LEU A N 1
ATOM 606 C CA . LEU A 1 79 ? -2.637 11.807 14.648 1.00 45.69 79 LEU A CA 1
ATOM 607 C C . LEU A 1 79 ? -2.369 12.089 13.175 1.00 45.69 79 LEU A C 1
ATOM 609 O O . LEU A 1 79 ? -1.229 11.980 12.753 1.00 45.69 79 LEU A O 1
ATOM 613 N N . GLY A 1 80 ? -3.418 12.420 12.422 1.00 49.16 80 GLY A N 1
ATOM 614 C CA . GLY A 1 80 ? -3.457 13.273 11.232 1.00 49.16 80 GLY A CA 1
ATOM 615 C C . GLY A 1 80 ? -2.521 12.991 10.056 1.00 49.16 80 GLY A C 1
ATOM 616 O O . GLY A 1 80 ? -2.639 13.672 9.046 1.00 49.16 80 GLY A O 1
ATOM 617 N N . THR A 1 81 ? -1.571 12.067 10.126 1.00 45.78 81 THR A N 1
ATOM 618 C CA . THR A 1 81 ? -0.590 11.791 9.075 1.00 45.78 81 THR A CA 1
ATOM 619 C C . THR A 1 81 ? 0.106 10.473 9.414 1.00 45.78 81 THR A C 1
ATOM 621 O O . THR A 1 81 ? 1.178 10.454 10.022 1.00 45.78 81 THR A O 1
ATOM 624 N N . THR A 1 82 ? -0.491 9.336 9.056 1.00 47.59 82 THR A N 1
ATOM 625 C CA . THR A 1 82 ? 0.253 8.073 9.099 1.00 47.59 82 THR A CA 1
ATOM 626 C C . THR A 1 82 ? 1.169 8.027 7.882 1.00 47.59 82 THR A C 1
ATOM 628 O O . THR A 1 82 ? 0.768 7.596 6.806 1.00 47.59 82 THR A O 1
ATOM 631 N N . ILE A 1 83 ? 2.403 8.507 8.051 1.00 49.19 83 ILE A N 1
ATOM 632 C CA . ILE A 1 83 ? 3.443 8.388 7.027 1.00 49.19 83 ILE A CA 1
ATOM 633 C C . ILE A 1 83 ? 3.858 6.917 6.979 1.00 49.19 83 ILE A C 1
ATOM 635 O O . ILE A 1 83 ? 4.635 6.440 7.818 1.00 49.19 83 ILE A O 1
ATOM 639 N N . LEU A 1 84 ? 3.307 6.201 6.002 1.00 49.66 84 LEU A N 1
ATOM 640 C CA . LEU A 1 84 ? 3.879 4.951 5.532 1.00 49.66 84 LEU A CA 1
ATOM 641 C C . LEU A 1 84 ? 5.217 5.315 4.871 1.00 49.66 84 LEU A C 1
ATOM 643 O O . LEU A 1 84 ? 5.260 6.123 3.949 1.00 49.66 84 LEU A O 1
ATOM 647 N N . LEU A 1 85 ? 6.325 4.825 5.421 1.00 47.88 85 LEU A N 1
ATOM 648 C CA . LEU A 1 85 ? 7.642 4.950 4.796 1.00 47.88 85 LEU A CA 1
ATOM 649 C C . LEU A 1 85 ? 8.006 3.563 4.301 1.00 47.88 85 LEU A C 1
ATOM 651 O O . LEU A 1 85 ? 8.702 2.816 4.990 1.00 47.88 85 LEU A O 1
ATOM 655 N N . LEU A 1 86 ? 7.492 3.234 3.121 1.00 47.22 86 LEU A N 1
ATOM 656 C CA . LEU A 1 86 ? 7.898 2.031 2.424 1.00 47.22 86 LEU A CA 1
ATOM 657 C C . LEU A 1 86 ? 9.365 2.206 2.004 1.00 47.22 86 LEU A C 1
ATOM 659 O O . LEU A 1 86 ? 9.678 3.061 1.185 1.00 47.22 86 LEU A O 1
ATOM 663 N N . PHE A 1 87 ? 10.269 1.412 2.582 1.00 46.59 87 PHE A N 1
ATOM 664 C CA . PHE A 1 87 ? 11.664 1.323 2.143 1.00 46.59 87 PHE A CA 1
ATOM 665 C C . PHE A 1 87 ? 11.840 0.063 1.288 1.00 46.59 87 PHE A C 1
ATOM 667 O O . PHE A 1 87 ? 12.165 -1.008 1.804 1.00 46.59 87 PHE A O 1
ATOM 674 N N . VAL A 1 88 ? 11.648 0.175 -0.030 1.00 47.78 88 VAL A N 1
ATOM 675 C CA . VAL A 1 88 ? 11.971 -0.914 -0.972 1.00 47.78 88 VAL A CA 1
ATOM 676 C C . VAL A 1 88 ? 13.462 -0.895 -1.308 1.00 47.78 88 VAL A C 1
ATOM 678 O O . VAL A 1 88 ? 13.887 -0.333 -2.322 1.00 47.78 88 VAL A O 1
ATOM 681 N N . LEU A 1 89 ? 14.284 -1.512 -0.459 1.00 43.09 89 LEU A N 1
ATOM 682 C CA . LEU A 1 89 ? 15.676 -1.800 -0.800 1.00 43.09 89 LEU A CA 1
ATOM 683 C C . LEU A 1 89 ? 15.747 -3.166 -1.483 1.00 43.09 89 LEU A C 1
ATOM 685 O O . LEU A 1 89 ? 15.654 -4.209 -0.834 1.00 43.09 89 LEU A O 1
ATOM 689 N N . PHE A 1 90 ? 15.948 -3.167 -2.802 1.00 40.75 90 PHE A N 1
ATOM 690 C CA . PHE A 1 90 ? 16.410 -4.363 -3.497 1.00 40.75 90 PHE A CA 1
ATOM 691 C C . PHE A 1 90 ? 17.776 -4.758 -2.916 1.00 40.75 90 PHE A C 1
ATOM 693 O O . PHE A 1 90 ? 18.786 -4.109 -3.169 1.00 40.75 90 PHE A O 1
ATOM 700 N N . GLY A 1 91 ? 17.791 -5.826 -2.115 1.00 37.72 91 GLY A N 1
ATOM 701 C CA . GLY A 1 91 ? 19.012 -6.501 -1.685 1.00 37.72 91 GLY A CA 1
ATOM 702 C C . GLY A 1 91 ? 19.716 -5.916 -0.459 1.00 37.72 91 GLY A C 1
ATOM 703 O O . GLY A 1 91 ? 20.867 -5.511 -0.555 1.00 37.72 91 GLY A O 1
ATOM 704 N N . TYR A 1 92 ? 19.107 -6.001 0.725 1.00 35.44 92 TYR A N 1
ATOM 705 C CA . TYR A 1 92 ? 19.878 -6.340 1.926 1.00 35.44 92 TYR A CA 1
ATOM 706 C C . TYR A 1 92 ? 18.981 -6.979 2.988 1.00 35.44 92 TYR A C 1
ATOM 708 O O . TYR A 1 92 ? 17.956 -6.433 3.388 1.00 35.44 92 TYR A O 1
ATOM 716 N N . ALA A 1 93 ? 19.382 -8.159 3.449 1.00 43.72 93 ALA A N 1
ATOM 717 C CA . ALA A 1 93 ? 18.843 -8.774 4.645 1.00 43.72 93 ALA A CA 1
ATOM 718 C C . ALA A 1 93 ? 19.140 -7.880 5.858 1.00 43.72 93 ALA A C 1
ATOM 720 O O . ALA A 1 93 ? 20.303 -7.640 6.170 1.00 43.72 93 ALA A O 1
ATOM 721 N N . GLY A 1 94 ? 18.116 -7.432 6.585 1.00 34.78 94 GLY A N 1
ATOM 722 C CA . GLY A 1 94 ? 18.331 -6.869 7.917 1.00 34.78 94 GLY A CA 1
ATOM 723 C C . GLY A 1 94 ? 17.335 -5.798 8.329 1.00 34.78 94 GLY A C 1
ATOM 724 O O . GLY A 1 94 ? 17.474 -4.644 7.956 1.00 34.78 94 GLY A O 1
ATOM 725 N N . ILE A 1 95 ? 16.389 -6.205 9.177 1.00 48.00 95 ILE A N 1
ATOM 726 C CA . ILE A 1 95 ? 15.987 -5.500 10.404 1.00 48.00 95 ILE A CA 1
ATOM 727 C C . ILE A 1 95 ? 15.982 -3.967 10.296 1.00 48.00 95 ILE A C 1
ATOM 729 O O . ILE A 1 95 ? 16.972 -3.308 10.595 1.00 48.00 95 ILE A O 1
ATOM 733 N N . LEU A 1 96 ? 14.798 -3.402 10.074 1.00 38.09 96 LEU A N 1
ATOM 734 C CA . LEU A 1 96 ? 14.410 -2.150 10.721 1.00 38.09 96 LEU A CA 1
ATOM 735 C C . LEU A 1 96 ? 13.044 -2.348 11.379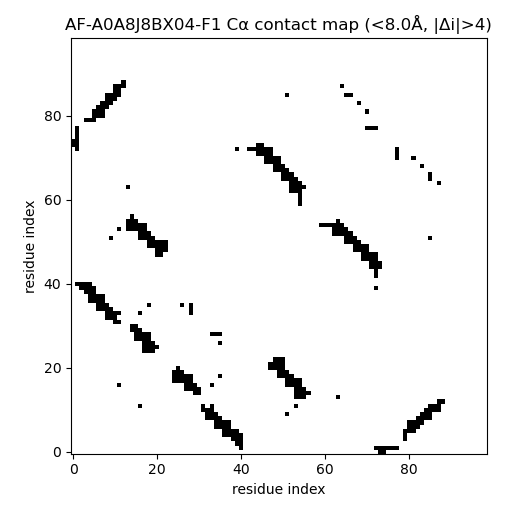 1.00 38.09 96 LEU A C 1
ATOM 737 O O . LEU A 1 96 ? 12.011 -1.856 10.943 1.00 38.09 96 LEU A O 1
ATOM 741 N N . ARG A 1 97 ? 13.061 -3.092 12.491 1.00 48.69 97 ARG A N 1
ATOM 742 C CA . ARG A 1 97 ? 12.039 -2.959 13.530 1.00 48.69 97 ARG A CA 1
ATOM 743 C C . ARG A 1 97 ? 12.193 -1.539 14.078 1.00 48.69 97 ARG A C 1
ATOM 745 O O . ARG A 1 97 ? 13.177 -1.282 14.772 1.00 48.69 97 ARG A O 1
ATOM 752 N N . ARG A 1 98 ? 11.277 -0.626 13.723 1.00 47.06 98 ARG A N 1
ATOM 753 C CA . ARG A 1 98 ? 11.147 0.693 14.368 1.00 47.06 98 ARG A CA 1
ATOM 754 C C . ARG A 1 98 ? 11.241 0.482 15.887 1.00 47.06 98 ARG A C 1
ATOM 756 O O . ARG A 1 98 ? 10.446 -0.275 16.447 1.00 47.06 98 ARG A O 1
ATOM 763 N N . ARG A 1 99 ? 12.276 1.054 16.505 1.00 41.69 99 ARG A N 1
ATOM 764 C CA . ARG A 1 99 ? 12.321 1.277 17.953 1.00 41.69 99 ARG A CA 1
ATOM 765 C C . ARG A 1 99 ? 11.451 2.473 18.293 1.00 41.69 99 ARG A C 1
ATOM 767 O O . ARG A 1 99 ? 11.422 3.402 17.457 1.00 41.69 99 ARG A O 1
#

Secondary structure (DSSP, 8-state):
----EEEEEEB-SSSEEEEEETTEEEEEE-SSSEEEEEEGGGS-SEEEEEEEEEEBTTBTTS--EEEEEEEEESSS---S------B--TT--------

Radius of gyration: 14.03 Å; Cα contacts (8 Å, |Δi|>4): 197; chains: 1; bounding box: 36×24×37 Å